Protein AF-A0A0X8JKA0-F1 (afdb_monomer_lite)

Sequence (167 aa):
MILEWAAAGAVILAGLIFCVRIMRRGITTLDEDRVQYLERIHAEERQLDEDRKNISLDEHLHVLHAAVADLLRLAGNPPGHALTGHGSTLVLRTPEGEWRIELIMRERTLRRTHKVLHGRSRWLLSGFGRNEHFEDLAGLMCNLNAYLHGDKLVPPEPAHLARRLSH

Foldseek 3Di:
DVVVVVVVVVVVVVVVVVVVVVVVVVVVVVVVVVVVVVVVVVVVVVVVVVVVQQQDLVNVVVVLQVLVVVLCVVVVVDPQWDWDDDRQWIWTGDPVGIKIKGWDKDWDQDPPPSGIGIDQIKIWIDDPNDTDIDSDPVVVSVVVSCVVVVHPDPDPDPPVVVVVPPD

pLDDT: mean 78.2, std 13.46, range [38.16, 93.38]

Structure (mmCIF, N/CA/C/O backbone):
data_AF-A0A0X8JKA0-F1
#
_entry.id   AF-A0A0X8JKA0-F1
#
loop_
_atom_site.group_PDB
_atom_site.id
_atom_site.type_symbol
_atom_site.label_atom_id
_atom_site.label_alt_id
_atom_site.label_comp_id
_atom_site.label_asym_id
_atom_site.label_entity_id
_atom_site.label_seq_id
_atom_site.pdbx_PDB_ins_code
_atom_site.Cartn_x
_atom_site.Cartn_y
_atom_site.Cartn_z
_atom_site.occupancy
_atom_site.B_iso_or_equiv
_atom_site.auth_seq_id
_atom_site.auth_comp_id
_atom_site.auth_asym_id
_atom_site.auth_atom_id
_atom_site.pdbx_PDB_model_num
ATOM 1 N N . MET A 1 1 ? 36.540 -19.557 -63.754 1.00 59.16 1 MET A N 1
ATOM 2 C CA . MET A 1 1 ? 36.221 -20.425 -62.601 1.00 59.16 1 MET A CA 1
ATOM 3 C C . MET A 1 1 ? 36.727 -19.871 -61.268 1.00 59.16 1 MET A C 1
ATOM 5 O O . MET A 1 1 ? 35.880 -19.486 -60.487 1.00 59.16 1 MET A O 1
ATOM 9 N N . ILE A 1 2 ? 38.031 -19.731 -60.973 1.00 60.88 2 ILE A N 1
ATOM 10 C CA . ILE A 1 2 ? 38.494 -19.225 -59.645 1.00 60.88 2 ILE A CA 1
ATOM 11 C C . ILE A 1 2 ? 38.026 -17.782 -59.344 1.00 60.88 2 ILE A C 1
ATOM 13 O O . ILE A 1 2 ? 37.666 -17.467 -58.213 1.00 60.88 2 ILE A O 1
ATOM 17 N N . LEU A 1 3 ? 37.968 -16.920 -60.366 1.00 63.69 3 LEU A N 1
ATOM 18 C CA . LEU A 1 3 ? 37.558 -15.516 -60.229 1.00 63.69 3 LEU A CA 1
ATOM 19 C C . LEU A 1 3 ? 36.072 -15.348 -59.840 1.00 63.69 3 LEU A C 1
ATOM 21 O O . LEU A 1 3 ? 35.725 -14.429 -59.105 1.00 63.69 3 LEU A O 1
ATOM 25 N N . GLU A 1 4 ? 35.201 -16.254 -60.290 1.00 66.44 4 GLU A N 1
ATOM 26 C CA . GLU A 1 4 ? 33.755 -16.209 -60.015 1.00 66.44 4 GLU A CA 1
ATOM 27 C C . GLU A 1 4 ? 33.441 -16.649 -58.579 1.00 66.44 4 GLU A C 1
ATOM 29 O O . GLU A 1 4 ? 32.615 -16.036 -57.905 1.00 66.44 4 GLU A O 1
ATOM 34 N N . TRP A 1 5 ? 34.169 -17.646 -58.065 1.00 72.25 5 TRP A N 1
ATOM 35 C CA . TRP A 1 5 ? 34.066 -18.073 -56.666 1.00 72.25 5 TRP A CA 1
ATOM 36 C C . TRP A 1 5 ? 34.602 -17.014 -55.692 1.00 72.25 5 TRP A C 1
ATOM 38 O O . TRP A 1 5 ? 34.029 -16.816 -54.620 1.00 72.25 5 TRP A O 1
ATOM 48 N N . ALA A 1 6 ? 35.653 -16.281 -56.075 1.00 74.62 6 ALA A N 1
ATOM 49 C CA . ALA A 1 6 ? 36.176 -15.166 -55.284 1.00 74.62 6 ALA A CA 1
ATOM 50 C C . ALA A 1 6 ? 35.183 -13.990 -55.207 1.00 74.62 6 ALA A C 1
ATOM 52 O O . ALA A 1 6 ? 34.985 -13.416 -54.134 1.00 74.62 6 ALA A O 1
ATOM 53 N N . ALA A 1 7 ? 34.511 -13.667 -56.317 1.00 75.44 7 ALA A N 1
ATOM 54 C CA . ALA A 1 7 ? 33.475 -12.635 -56.352 1.00 75.44 7 ALA A CA 1
ATOM 55 C C . ALA A 1 7 ? 32.254 -13.014 -55.495 1.00 75.44 7 ALA A C 1
ATOM 57 O O .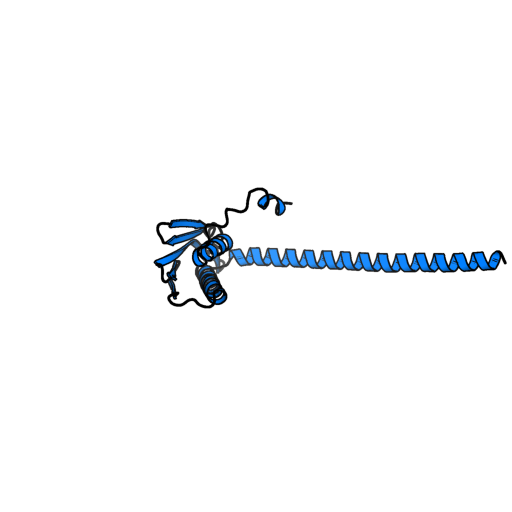 ALA A 1 7 ? 31.765 -12.189 -54.722 1.00 75.44 7 ALA A O 1
ATOM 58 N N . ALA A 1 8 ? 31.808 -14.273 -55.560 1.00 79.62 8 ALA A N 1
ATOM 59 C CA . ALA A 1 8 ? 30.722 -14.773 -54.718 1.00 79.62 8 ALA A CA 1
ATOM 60 C C . ALA A 1 8 ? 31.066 -14.693 -53.217 1.00 79.62 8 ALA A C 1
ATOM 62 O O . ALA A 1 8 ? 30.247 -14.240 -52.416 1.00 79.62 8 ALA A O 1
ATOM 63 N N . GLY A 1 9 ? 32.300 -15.049 -52.837 1.00 80.19 9 GLY A N 1
ATOM 64 C CA . GLY A 1 9 ? 32.779 -14.922 -51.457 1.00 80.19 9 GLY A CA 1
ATOM 65 C C . GLY A 1 9 ? 32.800 -13.474 -50.954 1.00 80.19 9 GLY A C 1
ATOM 66 O O . GLY A 1 9 ? 32.391 -13.207 -49.823 1.00 80.19 9 GLY A O 1
ATOM 67 N N . ALA A 1 10 ? 33.204 -12.525 -51.803 1.00 85.19 10 ALA A N 1
ATOM 68 C CA . ALA A 1 10 ? 33.231 -11.104 -51.455 1.00 85.19 10 ALA A CA 1
ATOM 69 C C . ALA A 1 10 ? 31.825 -10.528 -51.206 1.00 85.19 10 ALA A C 1
ATOM 71 O O . ALA A 1 10 ? 31.634 -9.765 -50.259 1.00 85.19 10 ALA A O 1
ATOM 72 N N . VAL A 1 11 ? 30.829 -10.926 -52.005 1.00 86.50 11 VAL A N 1
ATOM 73 C CA . VAL A 1 11 ? 29.432 -10.485 -51.832 1.00 86.50 11 VAL A CA 1
ATOM 74 C C . VAL A 1 11 ? 28.837 -11.026 -50.531 1.00 86.50 11 VAL A C 1
ATOM 76 O O . VAL A 1 11 ? 28.199 -10.278 -49.790 1.00 86.50 11 VAL A O 1
ATOM 79 N N . ILE A 1 12 ? 29.089 -12.299 -50.212 1.00 86.44 12 ILE A N 1
ATOM 80 C CA . ILE A 1 12 ? 28.621 -12.913 -48.961 1.00 86.44 12 ILE A CA 1
ATOM 81 C C . ILE A 1 12 ? 29.252 -12.213 -47.754 1.00 86.44 12 ILE A C 1
ATOM 83 O O . ILE A 1 12 ? 28.546 -11.871 -46.804 1.00 86.44 12 ILE A O 1
ATOM 87 N N . LEU A 1 13 ? 30.560 -11.941 -47.801 1.00 88.75 13 LEU A N 1
ATOM 88 C CA . LEU A 1 13 ? 31.263 -11.243 -46.727 1.00 88.75 13 LEU A CA 1
ATOM 89 C C . LEU A 1 13 ? 30.736 -9.812 -46.538 1.00 88.75 13 LEU A C 1
ATOM 91 O O . LEU A 1 13 ? 30.492 -9.391 -45.407 1.00 88.75 13 LEU A O 1
ATOM 95 N N . ALA A 1 14 ? 30.505 -9.083 -47.633 1.00 88.50 14 ALA A N 1
ATOM 96 C CA . ALA A 1 14 ? 29.928 -7.742 -47.590 1.00 88.50 14 ALA A CA 1
ATOM 97 C C . ALA A 1 14 ? 28.509 -7.744 -46.992 1.00 88.50 14 ALA A C 1
ATOM 99 O O . ALA A 1 14 ? 28.198 -6.903 -46.146 1.00 88.50 14 ALA A O 1
ATOM 100 N N . GLY A 1 15 ? 27.676 -8.722 -47.364 1.00 89.31 15 GLY A N 1
ATOM 101 C CA . GLY A 1 15 ? 26.345 -8.915 -46.785 1.00 89.31 15 GLY A CA 1
ATOM 102 C C . GLY A 1 15 ? 26.391 -9.205 -45.282 1.00 89.31 15 GLY A C 1
ATOM 103 O O . GLY A 1 15 ? 25.663 -8.584 -44.510 1.00 89.31 15 GLY A O 1
ATOM 104 N N . LEU A 1 16 ? 27.304 -10.077 -44.842 1.00 89.31 16 LEU A N 1
ATOM 105 C CA . LEU A 1 16 ? 27.503 -10.404 -43.425 1.00 89.31 16 LEU A CA 1
ATOM 106 C C . LEU A 1 16 ? 27.919 -9.179 -42.602 1.00 89.31 16 LEU A C 1
ATOM 108 O O . LEU A 1 16 ? 27.338 -8.913 -41.549 1.00 89.31 16 LEU A O 1
ATOM 112 N N . ILE A 1 17 ? 28.880 -8.396 -43.101 1.00 88.62 17 ILE A N 1
ATOM 113 C CA . ILE A 1 17 ? 29.335 -7.161 -42.445 1.00 88.62 17 ILE A CA 1
ATOM 114 C C . ILE A 1 17 ? 28.184 -6.153 -42.335 1.00 88.62 17 ILE A C 1
ATOM 116 O O . ILE A 1 17 ? 28.015 -5.515 -41.292 1.00 88.62 17 ILE A O 1
ATOM 120 N N . PHE A 1 18 ? 27.367 -6.026 -43.382 1.00 86.12 18 PHE A N 1
ATOM 121 C CA . PHE A 1 18 ? 26.215 -5.129 -43.389 1.00 86.12 18 PHE A CA 1
ATOM 122 C C . PHE A 1 18 ? 25.144 -5.549 -42.368 1.00 86.12 18 PHE A C 1
ATOM 124 O O . PHE A 1 18 ? 24.701 -4.716 -41.574 1.00 86.12 18 PHE A O 1
ATOM 131 N N . CYS A 1 19 ? 24.802 -6.839 -42.306 1.00 82.62 19 CYS A N 1
ATOM 132 C CA . CYS A 1 19 ? 23.864 -7.382 -41.319 1.00 82.62 19 CYS A CA 1
ATOM 133 C C . CYS A 1 19 ? 24.353 -7.171 -39.879 1.00 82.62 19 CYS A C 1
ATOM 135 O O . CYS A 1 19 ? 23.595 -6.699 -39.030 1.00 82.62 19 CYS A O 1
ATOM 137 N N . VAL A 1 20 ? 25.636 -7.441 -39.604 1.00 83.94 20 VAL A N 1
ATOM 138 C CA . VAL A 1 20 ? 26.240 -7.204 -38.280 1.00 83.94 20 VAL A CA 1
ATOM 139 C C . VAL A 1 20 ? 26.204 -5.720 -37.916 1.00 83.94 20 VAL A C 1
ATOM 141 O O . VAL A 1 20 ? 25.954 -5.367 -36.763 1.00 83.94 20 VAL A O 1
ATOM 144 N N . ARG A 1 21 ? 26.418 -4.825 -38.886 1.00 83.75 21 ARG A N 1
ATOM 145 C CA . ARG A 1 21 ? 26.390 -3.377 -38.653 1.00 83.75 21 ARG A CA 1
ATOM 146 C C . ARG A 1 21 ? 24.985 -2.860 -38.345 1.00 83.75 21 ARG A C 1
ATOM 148 O O . ARG A 1 21 ? 24.855 -2.026 -37.451 1.00 83.75 21 ARG A O 1
ATOM 155 N N . ILE A 1 22 ? 23.956 -3.344 -39.044 1.00 79.94 22 ILE A N 1
ATOM 156 C CA . ILE A 1 22 ? 22.556 -3.003 -38.739 1.00 79.94 22 ILE A CA 1
ATOM 157 C C . ILE A 1 22 ? 22.178 -3.512 -37.349 1.00 79.94 22 ILE A C 1
ATOM 159 O O . ILE A 1 22 ? 21.636 -2.751 -36.555 1.00 79.94 22 ILE A O 1
ATOM 163 N N . MET A 1 23 ? 22.532 -4.756 -37.025 1.00 76.62 23 MET A N 1
ATOM 164 C CA . MET A 1 23 ? 22.233 -5.349 -35.723 1.00 76.62 23 MET A CA 1
ATOM 165 C C . MET A 1 23 ? 22.920 -4.591 -34.583 1.00 76.62 23 MET A C 1
ATOM 167 O O . MET A 1 23 ? 22.271 -4.255 -33.600 1.00 76.62 23 MET A O 1
ATOM 171 N N . ARG A 1 24 ? 24.202 -4.225 -34.740 1.00 74.06 24 ARG A N 1
ATOM 172 C CA . ARG A 1 24 ? 24.912 -3.389 -33.760 1.00 74.06 24 ARG A CA 1
ATOM 173 C C . ARG A 1 24 ? 24.266 -2.019 -33.577 1.00 74.06 24 ARG A C 1
ATOM 175 O O . ARG A 1 24 ? 24.158 -1.581 -32.443 1.00 74.06 24 ARG A O 1
ATOM 182 N N . ARG A 1 25 ? 23.825 -1.366 -34.659 1.00 73.62 25 ARG A N 1
ATOM 183 C CA . ARG A 1 25 ? 23.114 -0.078 -34.571 1.00 73.62 25 ARG A CA 1
ATOM 184 C C . ARG A 1 25 ? 21.757 -0.210 -33.877 1.00 73.62 25 ARG A C 1
ATOM 186 O O . ARG A 1 25 ? 21.414 0.660 -33.092 1.00 73.62 25 ARG A O 1
ATOM 193 N N . GLY A 1 26 ? 21.019 -1.289 -34.139 1.00 71.75 26 GLY A N 1
ATOM 194 C CA . GLY A 1 26 ? 19.746 -1.568 -33.468 1.00 71.75 26 GLY A CA 1
ATOM 195 C C . GLY A 1 26 ? 19.906 -1.885 -31.977 1.00 71.75 26 GLY A C 1
ATOM 196 O O . GLY A 1 26 ? 19.085 -1.472 -31.167 1.00 71.75 26 GLY A O 1
ATOM 197 N N . ILE A 1 27 ? 20.987 -2.577 -31.599 1.00 69.44 27 ILE A N 1
ATOM 198 C CA . ILE A 1 27 ? 21.314 -2.853 -30.192 1.00 69.44 27 ILE A CA 1
ATOM 199 C C . ILE A 1 27 ? 21.689 -1.556 -29.466 1.00 69.44 27 ILE A C 1
ATOM 201 O O . ILE A 1 27 ? 21.183 -1.315 -28.377 1.00 69.44 27 ILE A O 1
ATOM 205 N N . THR A 1 28 ? 22.497 -0.683 -30.080 1.00 69.69 28 THR A N 1
ATOM 206 C CA . THR A 1 28 ? 22.866 0.598 -29.453 1.00 69.69 28 THR A CA 1
ATOM 207 C C . THR A 1 28 ? 21.664 1.518 -29.252 1.00 69.69 28 THR A C 1
ATOM 209 O O . THR A 1 28 ? 21.565 2.134 -28.201 1.00 69.69 28 THR A O 1
ATOM 212 N N . THR A 1 29 ? 20.717 1.567 -30.198 1.00 74.88 29 THR A N 1
ATOM 213 C CA . THR A 1 29 ? 19.491 2.369 -30.029 1.00 74.88 29 THR A CA 1
ATOM 214 C C . THR A 1 29 ? 18.590 1.825 -28.920 1.00 74.88 29 THR A C 1
ATOM 216 O O . THR A 1 29 ? 18.005 2.596 -28.174 1.00 74.88 29 THR A O 1
ATOM 219 N N . LEU A 1 30 ? 18.511 0.498 -28.766 1.00 75.06 30 LEU A N 1
ATOM 220 C CA . LEU A 1 30 ? 17.746 -0.124 -27.679 1.00 75.06 30 LEU A CA 1
ATOM 221 C C . LEU A 1 30 ? 18.380 0.121 -26.304 1.00 75.06 30 LEU A C 1
ATOM 223 O O . LEU A 1 30 ? 17.658 0.325 -25.330 1.00 75.06 30 LEU A O 1
ATOM 227 N N . ASP A 1 31 ? 19.711 0.098 -26.214 1.00 79.06 31 ASP A N 1
ATOM 228 C CA . ASP A 1 31 ? 20.422 0.413 -24.971 1.00 79.06 31 ASP A CA 1
ATOM 229 C C . ASP A 1 31 ? 20.273 1.897 -24.596 1.00 79.06 31 ASP A C 1
ATOM 231 O O . ASP A 1 31 ? 20.064 2.206 -23.423 1.00 79.06 31 ASP A O 1
ATOM 235 N N . GLU A 1 32 ? 20.309 2.808 -25.572 1.00 81.50 32 GLU A N 1
ATOM 236 C CA . GLU A 1 32 ? 20.047 4.240 -25.365 1.00 81.50 32 GLU A CA 1
ATOM 237 C C . GLU A 1 32 ? 18.618 4.488 -24.861 1.00 81.50 32 GLU A C 1
ATOM 239 O O . GLU A 1 32 ? 18.437 5.150 -23.835 1.00 81.50 32 GLU A O 1
ATOM 244 N N . ASP A 1 33 ? 17.615 3.883 -25.505 1.00 79.31 33 ASP A N 1
ATOM 245 C CA . ASP A 1 33 ? 16.218 3.958 -25.067 1.00 79.31 33 ASP A CA 1
ATOM 246 C C . ASP A 1 33 ? 16.061 3.402 -23.645 1.00 79.31 33 ASP A C 1
ATOM 248 O O . ASP A 1 33 ? 15.404 4.005 -22.793 1.00 79.31 33 ASP A O 1
ATOM 252 N N . ARG A 1 34 ? 16.701 2.265 -23.342 1.00 82.12 34 ARG A N 1
ATOM 253 C CA . ARG A 1 34 ? 16.665 1.655 -22.006 1.00 82.12 34 ARG A CA 1
ATOM 254 C C . ARG A 1 34 ? 17.229 2.590 -20.940 1.00 82.12 34 ARG A C 1
ATOM 256 O O . ARG A 1 34 ? 16.631 2.705 -19.870 1.00 82.12 34 ARG A O 1
ATOM 263 N N . VAL A 1 35 ? 18.362 3.238 -21.210 1.00 88.69 35 VAL A N 1
ATOM 264 C CA . VAL A 1 35 ? 18.957 4.216 -20.289 1.00 88.69 35 VAL A CA 1
ATOM 265 C C . VAL A 1 35 ? 18.006 5.391 -20.088 1.00 88.69 35 VAL A C 1
ATOM 267 O O . VAL A 1 35 ? 17.744 5.762 -18.946 1.00 88.69 35 VAL A O 1
ATOM 270 N N . GLN A 1 36 ? 17.408 5.908 -21.162 1.00 87.69 36 GLN A N 1
ATOM 271 C CA . GLN A 1 36 ? 16.455 7.013 -21.084 1.00 87.69 36 GLN A CA 1
ATOM 272 C C . GLN A 1 36 ? 15.210 6.660 -20.252 1.00 87.69 36 GLN A C 1
ATOM 274 O O . GLN A 1 36 ? 14.769 7.460 -19.423 1.00 87.69 36 GLN A O 1
ATOM 279 N N . TYR A 1 37 ? 14.648 5.459 -20.426 1.00 83.81 37 TYR A N 1
ATOM 280 C CA . TYR A 1 37 ? 13.522 4.998 -19.612 1.00 83.81 37 TYR A CA 1
ATOM 281 C C . TYR A 1 37 ? 13.905 4.844 -18.139 1.00 83.81 37 TYR A C 1
ATOM 283 O O . TYR A 1 37 ? 13.144 5.267 -17.273 1.00 83.81 37 TYR A O 1
ATOM 291 N N . LEU A 1 38 ? 15.082 4.287 -17.841 1.00 89.75 38 LEU A N 1
ATOM 292 C CA . LEU A 1 38 ? 15.562 4.153 -16.463 1.00 89.75 38 LEU A CA 1
ATOM 293 C C . LEU A 1 38 ? 15.799 5.515 -15.802 1.00 89.75 38 LEU A C 1
ATOM 295 O O . LEU A 1 38 ? 15.419 5.711 -14.651 1.00 89.75 38 LEU A O 1
ATOM 299 N N . GLU A 1 39 ? 16.377 6.476 -16.522 1.00 90.19 39 GLU A N 1
ATOM 300 C CA . GLU A 1 39 ? 16.548 7.841 -16.019 1.00 90.19 39 GLU A CA 1
ATOM 301 C C . GLU A 1 39 ? 15.209 8.506 -15.712 1.00 90.19 39 GLU A C 1
ATOM 303 O O . GLU A 1 39 ? 15.066 9.146 -14.667 1.00 90.19 39 GLU A O 1
ATOM 308 N N . ARG A 1 40 ? 14.219 8.316 -16.589 1.00 90.62 40 ARG A N 1
ATOM 309 C CA . ARG A 1 40 ? 12.865 8.823 -16.376 1.00 90.62 40 ARG A CA 1
ATOM 310 C C . ARG A 1 40 ? 12.207 8.188 -15.154 1.00 90.62 40 ARG A C 1
ATOM 312 O O . ARG A 1 40 ? 11.665 8.924 -14.338 1.00 90.62 40 ARG A O 1
ATOM 319 N N . ILE A 1 41 ? 12.303 6.867 -14.996 1.00 86.38 41 ILE A N 1
ATOM 320 C CA . ILE A 1 41 ? 11.775 6.154 -13.822 1.00 86.38 41 ILE A CA 1
ATOM 321 C C . ILE A 1 41 ? 12.419 6.701 -12.549 1.00 86.38 41 ILE A C 1
ATOM 323 O O . ILE A 1 41 ? 11.709 7.117 -11.644 1.00 86.38 41 ILE A O 1
ATOM 327 N N . HIS A 1 42 ? 13.748 6.808 -12.500 1.00 8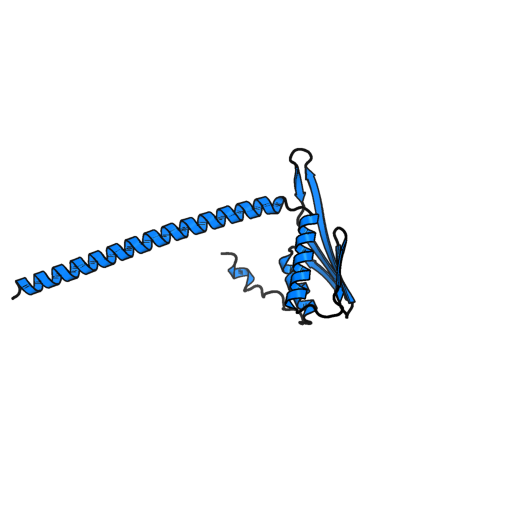6.00 42 HIS A N 1
ATOM 328 C CA . HIS A 1 42 ? 14.430 7.349 -11.325 1.00 86.00 42 HIS A CA 1
ATOM 329 C C . HIS A 1 42 ? 14.064 8.814 -11.040 1.00 86.00 42 HIS A C 1
ATOM 331 O O . HIS A 1 42 ? 14.070 9.240 -9.885 1.00 86.00 42 HIS A O 1
ATOM 337 N N . ALA A 1 43 ? 13.802 9.621 -12.071 1.00 87.88 43 ALA A N 1
ATOM 338 C CA . ALA A 1 43 ? 13.356 10.999 -11.893 1.00 87.88 43 ALA A CA 1
ATOM 339 C C . ALA A 1 43 ? 11.936 11.058 -11.310 1.00 87.88 43 ALA A C 1
ATOM 341 O O . ALA A 1 43 ? 11.701 11.807 -10.361 1.00 87.88 43 ALA A O 1
ATOM 342 N N . GLU A 1 44 ? 11.023 10.241 -11.834 1.00 84.12 44 GLU A N 1
ATOM 343 C CA . GLU A 1 44 ? 9.650 10.114 -11.338 1.00 84.12 44 GLU A CA 1
ATOM 344 C C . GLU A 1 44 ? 9.622 9.538 -9.908 1.00 84.12 44 GLU A C 1
ATOM 346 O O . GLU A 1 44 ? 8.916 10.066 -9.055 1.00 84.12 44 GLU A O 1
ATOM 351 N N . GLU A 1 45 ? 10.458 8.546 -9.585 1.00 82.19 45 GLU A N 1
ATOM 352 C CA . GLU A 1 45 ? 10.612 7.999 -8.226 1.00 82.19 45 GLU A CA 1
ATOM 353 C C . GLU A 1 45 ? 11.101 9.051 -7.227 1.00 82.19 45 GLU A C 1
ATOM 355 O O . GLU A 1 45 ? 10.559 9.160 -6.129 1.00 82.19 45 GLU A O 1
ATOM 360 N N . ARG A 1 46 ? 12.085 9.878 -7.607 1.00 82.06 46 ARG A N 1
ATOM 361 C CA . ARG A 1 46 ? 12.537 10.994 -6.758 1.00 82.06 46 ARG A CA 1
ATOM 362 C C . ARG A 1 46 ? 11.430 12.013 -6.531 1.00 82.06 46 ARG A C 1
ATOM 364 O O . ARG A 1 46 ? 11.315 12.542 -5.429 1.00 82.06 46 ARG A O 1
ATOM 371 N N . GLN A 1 47 ? 10.634 12.298 -7.559 1.00 79.38 47 GLN A N 1
ATOM 372 C CA . GLN A 1 47 ? 9.501 13.204 -7.432 1.00 79.38 47 GLN A CA 1
ATOM 373 C C . GLN A 1 47 ? 8.445 12.629 -6.483 1.00 79.38 47 GLN A C 1
ATOM 375 O O . GLN A 1 47 ? 8.020 13.326 -5.567 1.00 79.38 47 GLN A O 1
ATOM 380 N N . LEU A 1 48 ? 8.108 11.346 -6.625 1.00 75.81 48 LEU A N 1
ATOM 381 C CA . LEU A 1 48 ? 7.212 10.644 -5.706 1.00 75.81 48 LEU A CA 1
ATOM 382 C C . LEU A 1 48 ? 7.744 10.644 -4.271 1.00 75.81 48 LEU A C 1
ATOM 384 O O . LEU A 1 48 ? 6.967 10.800 -3.335 1.00 75.81 48 LEU A O 1
ATOM 388 N N . ASP A 1 49 ? 9.054 10.509 -4.077 1.00 74.38 49 ASP A N 1
ATOM 389 C CA . ASP A 1 49 ? 9.670 10.574 -2.753 1.00 74.38 49 ASP A CA 1
ATOM 390 C C . ASP A 1 49 ? 9.591 11.969 -2.126 1.00 74.38 49 ASP A C 1
ATOM 392 O O . ASP A 1 49 ? 9.382 12.087 -0.917 1.00 74.38 49 ASP A O 1
ATOM 396 N N . GLU A 1 50 ? 9.738 13.030 -2.919 1.00 72.06 50 GLU A N 1
ATOM 397 C CA . GLU A 1 50 ? 9.528 14.403 -2.451 1.00 72.06 50 GLU A CA 1
ATOM 398 C C . GLU A 1 50 ? 8.048 14.698 -2.176 1.00 72.06 50 GLU A C 1
ATOM 400 O O . GLU A 1 50 ? 7.730 15.336 -1.169 1.00 72.06 50 GLU A O 1
ATOM 405 N N . ASP A 1 51 ? 7.140 14.200 -3.014 1.00 69.94 51 ASP A N 1
ATOM 406 C CA . ASP A 1 51 ? 5.694 14.356 -2.840 1.00 69.94 51 ASP A CA 1
ATOM 407 C C . ASP A 1 51 ? 5.198 13.574 -1.618 1.00 69.94 51 ASP A C 1
ATOM 409 O O . ASP A 1 51 ? 4.416 14.095 -0.820 1.00 69.94 51 ASP A O 1
ATOM 413 N N . ARG A 1 52 ? 5.749 12.375 -1.380 1.00 66.00 52 ARG A N 1
ATOM 414 C CA . ARG A 1 52 ? 5.479 11.553 -0.193 1.00 66.00 52 ARG A CA 1
ATOM 415 C C . ARG A 1 52 ? 5.762 12.302 1.106 1.00 66.00 52 ARG A C 1
ATOM 417 O O . ARG A 1 52 ? 5.020 12.127 2.067 1.00 66.00 52 ARG A O 1
ATOM 424 N N . LYS A 1 53 ? 6.773 13.180 1.139 1.00 67.69 53 LYS A N 1
ATOM 425 C CA . LYS A 1 53 ? 7.080 14.023 2.314 1.00 67.69 53 LYS A CA 1
ATOM 426 C C . LYS A 1 53 ? 5.997 15.057 2.624 1.00 67.69 53 LYS A C 1
ATOM 428 O O . LYS A 1 53 ? 6.042 15.650 3.697 1.00 67.69 53 LYS A O 1
ATOM 433 N N . ASN A 1 54 ? 5.050 15.293 1.717 1.00 68.06 54 ASN A N 1
ATOM 434 C CA . ASN A 1 54 ? 3.980 16.275 1.891 1.00 68.06 54 ASN A CA 1
ATOM 435 C C . ASN A 1 54 ? 2.602 15.643 2.147 1.00 68.06 54 ASN A C 1
ATOM 437 O O . ASN A 1 54 ? 1.650 16.393 2.355 1.00 68.06 54 ASN A O 1
ATOM 441 N N . ILE A 1 55 ? 2.484 14.309 2.165 1.00 71.31 55 ILE A N 1
ATOM 442 C CA . ILE A 1 55 ? 1.213 13.632 2.463 1.00 71.31 55 ILE A CA 1
ATOM 443 C C . ILE A 1 55 ? 0.767 13.998 3.887 1.00 71.31 55 ILE A C 1
ATOM 445 O O . ILE A 1 55 ? 1.541 13.941 4.851 1.00 71.31 55 ILE A O 1
ATOM 449 N N . SER A 1 56 ? -0.487 14.428 4.013 1.00 74.56 56 SER A N 1
ATOM 450 C CA . SER A 1 56 ? -1.091 14.805 5.297 1.00 74.56 56 SER A CA 1
ATOM 451 C C . SER A 1 56 ? -1.562 13.578 6.089 1.00 74.56 56 SER A C 1
ATOM 453 O O . SER A 1 56 ? -1.767 12.503 5.521 1.00 74.56 56 SER A O 1
ATOM 455 N N . LEU A 1 57 ? -1.773 13.714 7.407 1.00 76.75 57 LEU A N 1
ATOM 456 C CA . LEU A 1 57 ? -2.352 12.634 8.223 1.00 76.75 57 LEU A CA 1
ATOM 457 C C . LEU A 1 57 ? -3.696 12.143 7.661 1.00 76.75 57 LEU A C 1
ATOM 459 O O . LEU A 1 57 ? -3.939 10.939 7.611 1.00 76.75 57 LEU A O 1
ATOM 463 N N . ASP A 1 58 ? -4.547 13.076 7.232 1.00 79.19 58 ASP A N 1
ATOM 464 C CA . ASP A 1 58 ? -5.875 12.787 6.683 1.00 79.19 58 ASP A CA 1
ATOM 465 C C . ASP A 1 58 ? -5.787 11.954 5.398 1.00 79.19 58 ASP A C 1
ATOM 467 O O . ASP A 1 58 ? -6.489 10.958 5.229 1.00 79.19 58 ASP A O 1
ATOM 471 N N . GLU A 1 59 ? -4.833 12.285 4.533 1.00 81.31 59 GLU A N 1
ATOM 472 C CA . GLU A 1 59 ? -4.598 11.556 3.291 1.00 81.31 59 GLU A CA 1
ATOM 473 C C . GLU A 1 59 ? -4.053 10.143 3.546 1.00 81.31 59 GLU A C 1
ATOM 475 O O . GLU A 1 59 ? -4.522 9.184 2.933 1.00 81.31 59 GLU A O 1
ATOM 480 N N . HIS A 1 60 ? -3.154 9.968 4.523 1.00 82.69 60 HIS A N 1
ATOM 481 C CA . HIS A 1 60 ? -2.714 8.634 4.952 1.00 82.69 60 HIS A CA 1
ATOM 482 C C . HIS A 1 60 ? -3.878 7.755 5.432 1.00 82.69 60 HIS A C 1
ATOM 484 O O . HIS A 1 60 ? -3.904 6.555 5.151 1.00 82.69 60 HIS A O 1
ATOM 490 N N . LEU A 1 61 ? -4.845 8.336 6.144 1.00 83.81 61 LEU A N 1
ATOM 491 C CA . LEU A 1 61 ? -6.033 7.621 6.611 1.00 83.81 61 LEU A CA 1
ATOM 492 C C . LEU A 1 61 ? -7.001 7.319 5.475 1.00 83.81 61 LEU A C 1
ATOM 494 O O . LEU A 1 61 ? -7.582 6.236 5.451 1.00 83.81 61 LEU A O 1
ATOM 498 N N . HIS A 1 62 ? -7.150 8.240 4.523 1.00 86.50 62 HIS A N 1
ATOM 499 C CA . HIS A 1 62 ? -7.970 8.023 3.339 1.00 86.50 62 HIS A CA 1
ATOM 500 C C . HIS A 1 62 ? -7.426 6.861 2.501 1.00 86.50 62 HIS A C 1
ATOM 502 O O . HIS A 1 62 ? -8.177 5.962 2.118 1.00 86.50 62 HIS A O 1
ATOM 508 N N . VAL A 1 63 ? -6.104 6.826 2.301 1.00 87.56 63 VAL A N 1
ATOM 509 C CA . VAL A 1 63 ? -5.407 5.719 1.635 1.00 87.56 63 VAL A CA 1
ATOM 510 C C . VAL A 1 63 ? -5.595 4.414 2.406 1.00 87.56 63 VAL A C 1
ATOM 512 O O . VAL A 1 63 ? -5.955 3.407 1.800 1.00 87.56 63 VAL A O 1
ATOM 515 N N . LEU A 1 64 ? -5.412 4.413 3.731 1.00 89.81 64 LEU A N 1
ATOM 516 C CA . LEU A 1 64 ? -5.626 3.219 4.554 1.00 89.81 64 LEU A CA 1
ATOM 517 C C . LEU A 1 64 ? -7.072 2.711 4.442 1.00 89.81 64 LEU A C 1
ATOM 519 O O . LEU A 1 64 ? -7.292 1.520 4.232 1.00 89.81 64 LEU A O 1
ATOM 523 N N . HIS A 1 65 ? -8.058 3.598 4.571 1.00 90.81 65 HIS A N 1
ATOM 524 C CA . HIS A 1 65 ? -9.469 3.234 4.485 1.00 90.81 65 HIS A CA 1
ATOM 525 C C . HIS A 1 65 ? -9.796 2.625 3.118 1.00 90.81 65 HIS A C 1
ATOM 527 O O . HIS A 1 65 ? -10.448 1.582 3.051 1.00 90.81 65 HIS A O 1
ATOM 533 N N . ALA A 1 66 ? -9.325 3.243 2.032 1.00 91.38 66 ALA A N 1
ATOM 534 C CA . ALA A 1 66 ? -9.491 2.715 0.683 1.00 91.38 66 ALA A CA 1
ATOM 535 C C . ALA A 1 66 ? -8.818 1.344 0.523 1.00 91.38 66 ALA A C 1
ATOM 537 O O . ALA A 1 66 ? -9.424 0.430 -0.028 1.00 91.38 66 ALA A O 1
ATOM 538 N N . ALA A 1 67 ? -7.609 1.172 1.057 1.00 90.50 67 ALA A N 1
ATOM 539 C CA . ALA A 1 67 ? -6.859 -0.073 0.952 1.00 90.50 67 ALA A CA 1
ATOM 540 C C . ALA A 1 67 ? -7.530 -1.228 1.721 1.00 90.50 67 ALA A C 1
ATOM 542 O O . ALA A 1 67 ? -7.636 -2.337 1.200 1.00 90.50 67 ALA A O 1
ATOM 543 N N . VAL A 1 68 ? -8.042 -0.984 2.934 1.00 90.56 68 VAL A N 1
ATOM 544 C CA . VAL A 1 68 ? -8.783 -2.002 3.706 1.00 90.56 68 VAL A CA 1
ATOM 545 C C . VAL A 1 68 ? -10.133 -2.315 3.059 1.00 90.56 68 VAL A C 1
ATOM 547 O O . VAL A 1 68 ? -10.527 -3.479 2.994 1.00 90.56 68 VAL A O 1
ATOM 550 N N . ALA A 1 69 ? -10.835 -1.307 2.536 1.00 91.19 69 ALA A N 1
ATOM 551 C CA . ALA A 1 69 ? -12.057 -1.532 1.771 1.00 91.19 69 ALA A CA 1
ATOM 552 C C . ALA A 1 69 ? -11.789 -2.375 0.512 1.00 91.19 69 ALA A C 1
ATOM 554 O O . ALA A 1 69 ? -12.581 -3.258 0.185 1.00 91.19 69 ALA A O 1
ATOM 555 N N . ASP A 1 70 ? -10.659 -2.150 -0.162 1.00 91.88 70 ASP A N 1
ATOM 556 C CA . ASP A 1 70 ? -10.259 -2.941 -1.322 1.00 91.88 70 ASP A CA 1
ATOM 557 C C . ASP A 1 70 ? -9.915 -4.389 -0.951 1.00 91.88 70 ASP A C 1
ATOM 559 O O . ASP A 1 70 ? -10.346 -5.304 -1.647 1.00 91.88 70 ASP A O 1
ATOM 563 N N . LEU A 1 71 ? -9.251 -4.627 0.188 1.00 89.75 71 LEU A N 1
ATOM 564 C CA . LEU A 1 71 ? -9.048 -5.987 0.704 1.00 89.75 71 LEU A CA 1
ATOM 565 C C . LEU A 1 71 ? -10.376 -6.727 0.905 1.00 89.75 71 LEU A C 1
ATOM 567 O O . LEU A 1 71 ? -10.522 -7.866 0.462 1.00 89.75 71 LEU A O 1
ATOM 571 N N . LEU A 1 72 ? -11.362 -6.082 1.537 1.00 88.19 72 LEU A N 1
ATOM 572 C CA . LEU A 1 72 ? -12.685 -6.684 1.730 1.00 88.19 72 LEU A CA 1
ATOM 573 C C . LEU A 1 72 ? -13.380 -6.954 0.393 1.00 88.19 72 LEU A C 1
ATOM 575 O O . LEU A 1 72 ? -13.991 -8.009 0.220 1.00 88.19 72 LEU A O 1
ATOM 579 N N . ARG A 1 73 ? -13.242 -6.036 -0.569 1.00 88.94 73 ARG A N 1
ATOM 580 C CA . ARG A 1 73 ? -13.770 -6.201 -1.927 1.00 88.94 73 ARG A CA 1
ATOM 581 C C . ARG A 1 73 ? -13.136 -7.399 -2.632 1.00 88.94 73 ARG A C 1
ATOM 583 O O . ARG A 1 73 ? -13.862 -8.182 -3.243 1.00 88.94 73 ARG A O 1
ATOM 590 N N . LEU A 1 74 ? -11.816 -7.560 -2.537 1.00 88.19 74 LEU A N 1
ATOM 591 C CA . LEU A 1 74 ? -11.078 -8.698 -3.097 1.00 88.19 74 LEU A CA 1
ATOM 592 C C . LEU A 1 74 ? -11.486 -10.025 -2.442 1.00 88.19 74 LEU A C 1
ATOM 594 O O . LEU A 1 74 ? -11.567 -11.038 -3.131 1.00 88.19 74 LEU A O 1
ATOM 598 N N . ALA A 1 75 ? -11.831 -10.005 -1.154 1.00 83.88 75 ALA A N 1
ATOM 599 C CA . ALA A 1 75 ? -12.389 -11.147 -0.430 1.00 83.88 75 ALA A CA 1
ATOM 600 C C . ALA A 1 75 ? -13.890 -11.401 -0.711 1.00 83.88 75 ALA A C 1
ATOM 602 O O . ALA A 1 75 ? -14.491 -12.288 -0.106 1.00 83.88 75 ALA A O 1
ATOM 603 N N . GLY A 1 76 ? -14.522 -10.637 -1.611 1.00 84.56 76 GLY A N 1
ATOM 604 C CA . GLY A 1 76 ? -15.929 -10.813 -1.984 1.00 84.56 76 GLY A CA 1
ATOM 605 C C . GLY A 1 76 ? -16.940 -10.164 -1.032 1.00 84.56 76 GLY A C 1
ATOM 606 O O . GLY A 1 76 ? -18.100 -10.567 -1.028 1.00 84.56 76 GLY A O 1
ATOM 607 N N . ASN A 1 77 ? -16.530 -9.158 -0.251 1.00 85.62 77 ASN A N 1
ATOM 608 C CA . ASN A 1 77 ? -17.348 -8.449 0.744 1.00 85.62 77 ASN A CA 1
ATOM 609 C C . ASN A 1 77 ? -18.061 -9.400 1.725 1.00 85.62 77 ASN A C 1
ATOM 611 O O . ASN A 1 77 ? -19.296 -9.464 1.746 1.00 85.62 77 ASN A O 1
ATOM 615 N N . PRO A 1 78 ? -17.299 -10.149 2.541 1.00 83.81 78 PRO A N 1
ATOM 616 C CA . PRO A 1 78 ? -17.869 -11.124 3.461 1.00 83.81 78 PRO A CA 1
ATOM 617 C C . PRO A 1 78 ? -18.872 -10.473 4.435 1.00 83.81 78 PRO A C 1
ATOM 619 O O . PRO A 1 78 ? -18.606 -9.394 4.977 1.00 83.81 78 PRO A O 1
ATOM 622 N N . PRO A 1 79 ? -20.028 -11.112 4.703 1.00 83.44 79 PRO A N 1
ATOM 623 C CA . PRO A 1 79 ? -21.061 -10.539 5.558 1.00 83.44 79 PRO A CA 1
ATOM 624 C C . PRO A 1 79 ? -20.552 -10.319 6.988 1.00 83.44 79 PRO A C 1
ATOM 626 O O . PRO A 1 79 ? -19.673 -11.029 7.475 1.00 83.44 79 PRO A O 1
ATOM 629 N N . GLY A 1 80 ? -21.105 -9.311 7.665 1.00 83.12 80 GLY A N 1
ATOM 630 C CA . GLY A 1 80 ? -20.708 -8.946 9.030 1.00 83.12 80 GLY A CA 1
ATOM 631 C C . GLY A 1 80 ? -19.395 -8.162 9.128 1.00 83.12 80 GLY A C 1
ATOM 632 O O . GLY A 1 80 ? -18.981 -7.839 10.239 1.00 83.12 80 GLY A O 1
ATOM 633 N N . HIS A 1 81 ? -18.769 -7.820 7.995 1.00 86.19 81 HIS A N 1
ATOM 634 C CA . HIS A 1 81 ? -17.633 -6.907 7.963 1.00 86.19 81 HIS A CA 1
ATOM 635 C C . HIS A 1 81 ? -18.107 -5.462 7.821 1.00 86.19 81 HIS A C 1
ATOM 637 O O . HIS A 1 81 ? -18.922 -5.147 6.953 1.00 86.19 81 HIS A O 1
ATOM 643 N N . ALA A 1 82 ? -17.597 -4.574 8.670 1.00 88.81 82 ALA A N 1
ATOM 644 C CA . ALA A 1 82 ? -17.882 -3.147 8.592 1.00 88.81 82 ALA A CA 1
ATOM 645 C C . ALA A 1 82 ? -16.623 -2.341 8.890 1.00 88.81 82 ALA A C 1
ATOM 647 O O . ALA A 1 82 ? -15.894 -2.639 9.834 1.00 88.81 82 ALA A O 1
ATOM 648 N N . LEU A 1 83 ? -16.395 -1.302 8.094 1.00 91.56 83 LEU A N 1
ATOM 649 C CA . LEU A 1 83 ? -15.250 -0.416 8.229 1.00 91.56 83 LEU A CA 1
ATOM 650 C C . LEU A 1 83 ? -15.724 0.968 8.677 1.00 91.56 83 LEU A C 1
ATOM 652 O O . LEU A 1 83 ? -16.616 1.549 8.062 1.00 91.56 83 LEU A O 1
ATOM 656 N N . THR A 1 84 ? -15.139 1.492 9.752 1.00 89.19 84 THR A N 1
ATOM 657 C CA . THR A 1 84 ? -15.440 2.835 10.266 1.00 89.19 84 THR A CA 1
ATOM 658 C C . THR A 1 84 ? -14.153 3.567 10.612 1.00 89.19 84 THR A C 1
ATOM 660 O O . THR A 1 84 ? -13.395 3.095 11.458 1.00 89.19 84 THR A O 1
ATOM 663 N N . GLY A 1 85 ? -13.904 4.715 9.979 1.00 85.00 85 GLY A N 1
ATOM 664 C CA . GLY A 1 85 ? -12.757 5.581 10.265 1.00 85.00 85 GLY A CA 1
ATOM 665 C C . GLY A 1 85 ? -13.156 6.819 11.066 1.00 85.00 85 GLY A C 1
ATOM 666 O O . GLY A 1 85 ? -14.151 7.467 10.744 1.00 85.00 85 GLY A O 1
ATOM 667 N N . HIS A 1 86 ? -12.383 7.159 12.097 1.00 80.19 86 HIS A N 1
ATOM 668 C CA . HIS A 1 86 ? -12.525 8.412 12.834 1.00 80.19 86 HIS A CA 1
ATOM 669 C C . HIS A 1 86 ? -11.165 8.940 13.303 1.00 80.19 86 HIS A C 1
ATOM 671 O O . HIS A 1 86 ? -10.473 8.284 14.082 1.00 80.19 86 HIS A O 1
ATOM 677 N N . GLY A 1 87 ? -10.796 10.148 12.862 1.00 80.94 87 GLY A N 1
ATOM 678 C CA . GLY A 1 87 ? -9.480 10.721 13.160 1.00 80.94 87 GLY A CA 1
ATOM 679 C C . GLY A 1 87 ? -8.359 9.764 12.748 1.00 80.94 87 GLY A C 1
ATOM 680 O O . GLY A 1 87 ? -8.460 9.119 11.713 1.00 80.94 87 GLY A O 1
ATOM 681 N N . SER A 1 88 ? -7.332 9.606 13.585 1.00 84.12 88 SER A N 1
ATOM 682 C CA . SER A 1 88 ? -6.188 8.708 13.350 1.00 84.12 88 SER A CA 1
ATOM 683 C C . SER A 1 88 ? -6.480 7.211 13.496 1.00 84.12 88 SER A C 1
ATOM 685 O O . SER A 1 88 ? -5.541 6.416 13.462 1.00 84.12 88 SER A O 1
ATOM 687 N N . THR A 1 89 ? -7.742 6.810 13.658 1.00 89.38 89 THR A N 1
ATOM 688 C CA . THR A 1 89 ? -8.113 5.428 13.968 1.00 89.38 89 THR A CA 1
ATOM 689 C C . THR A 1 89 ? -9.127 4.886 12.968 1.00 89.38 89 THR A C 1
ATOM 691 O O . THR A 1 89 ? -10.159 5.495 12.690 1.00 89.38 89 THR A O 1
ATOM 694 N N . LEU A 1 90 ? -8.858 3.686 12.468 1.00 92.94 90 LEU A N 1
ATOM 695 C CA . LEU A 1 90 ? -9.735 2.897 11.619 1.00 92.94 90 LEU A CA 1
ATOM 696 C C . LEU A 1 90 ? -10.133 1.622 12.363 1.00 92.94 90 LEU A C 1
ATOM 698 O O . LEU A 1 90 ? -9.283 0.883 12.851 1.00 92.94 90 LEU A O 1
ATOM 702 N N . VAL A 1 91 ? -11.431 1.358 12.462 1.00 93.38 91 VAL A N 1
ATOM 703 C CA . VAL A 1 91 ? -11.971 0.157 13.103 1.00 93.38 91 VAL A CA 1
ATOM 704 C C . VAL A 1 91 ? -12.591 -0.730 12.036 1.00 93.38 91 VAL A C 1
ATOM 706 O O . VAL A 1 91 ? -13.505 -0.311 11.326 1.00 93.38 91 VAL A O 1
ATOM 709 N N . LEU A 1 92 ? -12.091 -1.956 11.944 1.00 92.81 92 LEU A N 1
ATOM 710 C CA . LEU A 1 92 ? -12.636 -3.026 11.127 1.00 92.81 92 LEU A CA 1
ATOM 711 C C . LEU A 1 92 ? -13.368 -4.004 12.046 1.00 92.81 92 LEU A C 1
ATOM 713 O O . LEU A 1 92 ? -12.750 -4.751 12.804 1.00 92.81 92 LEU A O 1
ATOM 717 N N . ARG A 1 93 ? -14.697 -4.005 11.978 1.00 90.56 93 ARG A N 1
ATOM 718 C CA . ARG A 1 93 ? -15.522 -5.028 12.622 1.00 90.56 93 ARG A CA 1
ATOM 719 C C . ARG A 1 93 ? -15.571 -6.251 11.727 1.00 90.56 93 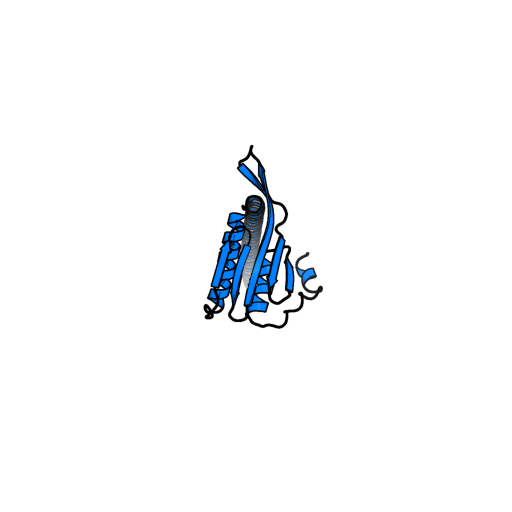ARG A C 1
ATOM 721 O O . ARG A 1 93 ? -15.856 -6.114 10.540 1.00 90.56 93 ARG A O 1
ATOM 728 N N . THR A 1 94 ? -15.322 -7.416 12.301 1.00 87.50 94 THR A N 1
ATOM 729 C CA . THR A 1 94 ? -15.513 -8.729 11.686 1.00 87.50 94 THR A CA 1
ATOM 730 C C . THR A 1 94 ? -16.521 -9.526 12.528 1.00 87.50 94 THR A C 1
ATOM 732 O O . THR A 1 94 ? -16.794 -9.155 13.675 1.00 87.50 94 THR A O 1
ATOM 735 N N . PRO A 1 95 ? -17.082 -10.634 12.011 1.00 83.94 95 PRO A N 1
ATOM 736 C CA . PRO A 1 95 ? -17.957 -11.511 12.794 1.00 83.94 95 PRO A CA 1
ATOM 737 C C . PRO A 1 95 ? -17.306 -12.072 14.066 1.00 83.94 95 PRO A C 1
ATOM 739 O O . PRO A 1 95 ? -18.005 -12.413 15.016 1.00 83.94 95 PRO A O 1
ATOM 742 N N . GLU A 1 96 ? -15.976 -12.173 14.087 1.00 82.94 96 GLU A N 1
ATOM 743 C CA . GLU A 1 96 ? -15.213 -12.719 15.211 1.00 82.94 96 GLU A CA 1
ATOM 744 C C . GLU A 1 96 ? -14.901 -11.657 16.279 1.00 82.94 96 GLU A C 1
ATOM 746 O O . GLU A 1 96 ? -14.684 -11.994 17.443 1.00 82.94 96 GLU A O 1
ATOM 751 N N . GLY A 1 97 ? -14.878 -10.373 15.908 1.00 85.50 97 GLY A N 1
ATOM 752 C CA . GLY A 1 97 ? -14.499 -9.280 16.800 1.00 85.50 97 GLY A CA 1
ATOM 753 C C . GLY A 1 97 ? -14.048 -8.023 16.059 1.00 85.50 97 GLY A C 1
ATOM 754 O O . GLY A 1 97 ? -14.246 -7.872 14.858 1.00 85.50 97 GLY A O 1
ATOM 755 N N . GLU A 1 98 ? -13.444 -7.083 16.782 1.00 91.31 98 GLU A N 1
ATOM 756 C CA . GLU A 1 98 ? -12.996 -5.809 16.211 1.00 91.31 98 GLU A CA 1
ATOM 757 C C . GLU A 1 98 ? -11.469 -5.748 16.096 1.00 91.31 98 GLU A C 1
ATOM 759 O O . GLU A 1 98 ? -10.746 -5.986 17.068 1.00 91.31 98 GLU A O 1
ATOM 764 N N . TRP A 1 99 ? -10.993 -5.349 14.919 1.00 91.38 99 TRP A N 1
ATOM 765 C CA . TRP A 1 99 ? -9.636 -4.873 14.685 1.00 91.38 99 TRP A CA 1
ATOM 766 C C . TRP A 1 99 ? -9.618 -3.347 14.732 1.00 91.38 99 TRP A C 1
ATOM 768 O O . TRP A 1 99 ? -10.421 -2.684 14.077 1.00 91.38 99 TRP A O 1
ATOM 778 N N . ARG A 1 100 ? -8.680 -2.771 15.478 1.00 92.81 100 ARG A N 1
ATOM 779 C CA . ARG A 1 100 ? -8.401 -1.334 15.495 1.00 92.81 100 ARG A CA 1
ATOM 780 C C . ARG A 1 100 ? -7.024 -1.085 14.913 1.00 92.81 100 ARG A C 1
ATOM 782 O O . ARG A 1 100 ? -6.037 -1.661 15.365 1.00 92.81 100 ARG A O 1
ATOM 789 N N . ILE A 1 101 ? -6.983 -0.204 13.932 1.00 92.94 101 ILE A N 1
ATOM 790 C CA . ILE A 1 101 ? -5.793 0.235 13.225 1.00 92.94 101 ILE A CA 1
ATOM 791 C C . ILE A 1 101 ? -5.606 1.711 13.564 1.00 92.94 101 ILE A C 1
ATOM 793 O O . ILE A 1 101 ? -6.480 2.523 13.276 1.00 92.94 101 ILE A O 1
ATOM 797 N N . GLU A 1 102 ? -4.494 2.073 14.185 1.00 91.19 102 GLU A N 1
ATOM 798 C CA . GLU A 1 102 ? -4.205 3.451 14.579 1.00 91.19 102 GLU A CA 1
ATOM 799 C C . GLU A 1 102 ? -2.922 3.946 13.911 1.00 91.19 102 GLU A C 1
ATOM 801 O O . GLU A 1 102 ? -1.901 3.256 13.891 1.00 91.19 102 GLU A O 1
ATOM 806 N N . LEU A 1 103 ? -2.979 5.158 13.362 1.00 88.25 103 LEU A N 1
ATOM 807 C CA . LEU A 1 103 ? -1.828 5.859 12.812 1.00 88.25 103 LEU A CA 1
ATOM 808 C C . LEU A 1 103 ? -1.182 6.727 13.889 1.00 88.25 103 LEU A C 1
ATOM 810 O O . LEU A 1 103 ? -1.703 7.773 14.275 1.00 88.25 103 LEU A O 1
ATOM 814 N N . ILE A 1 104 ? 0.010 6.331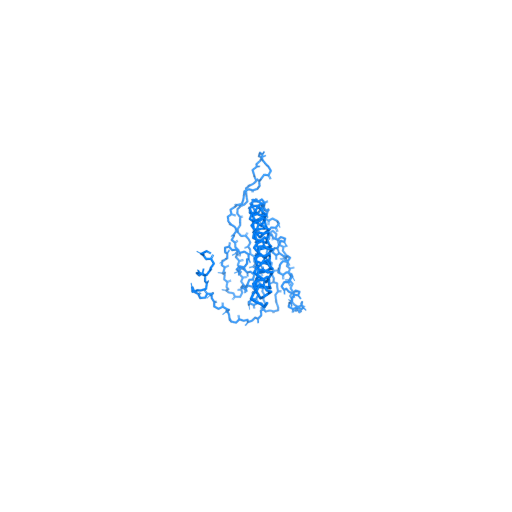 14.319 1.00 85.06 104 ILE A N 1
ATOM 815 C CA . ILE A 1 104 ? 0.858 7.115 15.207 1.00 85.06 104 ILE A CA 1
ATOM 816 C C . ILE A 1 104 ? 1.817 7.924 14.337 1.00 85.06 104 ILE A C 1
ATOM 818 O O . ILE A 1 104 ? 2.868 7.446 13.903 1.00 85.06 104 ILE A O 1
ATOM 822 N N . MET A 1 105 ? 1.455 9.180 14.093 1.00 80.38 105 MET A N 1
ATOM 823 C CA . MET A 1 105 ? 2.275 10.121 13.339 1.00 80.38 105 MET A CA 1
ATOM 824 C C . MET A 1 105 ? 2.229 11.498 13.996 1.00 80.38 105 MET A C 1
ATOM 826 O O . MET A 1 105 ? 1.185 11.958 14.451 1.00 80.38 105 MET A O 1
ATOM 830 N N . ARG A 1 106 ? 3.382 12.171 14.068 1.00 73.38 106 ARG A N 1
ATOM 831 C CA . ARG A 1 106 ? 3.446 13.572 14.501 1.00 73.38 106 ARG A CA 1
ATOM 832 C C . ARG A 1 106 ? 3.439 14.461 13.277 1.00 73.38 106 ARG A C 1
ATOM 834 O O . ARG A 1 106 ? 4.407 14.436 12.526 1.00 73.38 106 ARG A O 1
ATOM 841 N N . GLU A 1 107 ? 2.391 15.254 13.124 1.00 72.44 107 GLU A N 1
ATOM 842 C CA . GLU A 1 107 ? 2.287 16.261 12.076 1.00 72.44 107 GLU A CA 1
ATOM 843 C C . GLU A 1 107 ? 2.645 17.649 12.629 1.00 72.44 107 GLU A C 1
ATOM 845 O O . GLU A 1 107 ? 2.195 18.045 13.707 1.00 72.44 107 GLU A O 1
ATOM 850 N N . ARG A 1 108 ? 3.476 18.404 11.906 1.00 69.69 108 ARG A N 1
ATOM 851 C CA . ARG A 1 108 ? 3.770 19.808 12.194 1.00 69.69 108 ARG A CA 1
ATOM 852 C C . ARG A 1 108 ? 3.646 20.632 10.922 1.00 69.69 108 ARG A C 1
ATOM 854 O O . ARG A 1 108 ? 4.494 20.570 10.035 1.00 69.69 108 ARG A O 1
ATOM 861 N N . THR A 1 109 ? 2.627 21.480 10.873 1.00 65.81 109 THR A N 1
ATOM 862 C CA . THR A 1 109 ? 2.434 22.423 9.770 1.00 65.81 109 THR A CA 1
ATOM 863 C C . THR A 1 109 ? 3.448 23.568 9.872 1.00 65.81 109 THR A C 1
ATOM 865 O O . THR A 1 109 ? 3.483 24.315 10.858 1.00 65.81 109 THR A O 1
ATOM 868 N N . LEU A 1 110 ? 4.297 23.734 8.856 1.00 66.38 110 LEU A N 1
ATOM 869 C CA . LEU A 1 110 ? 5.226 24.858 8.768 1.00 66.38 110 LEU A CA 1
ATOM 870 C C . LEU A 1 110 ? 4.501 26.093 8.224 1.00 66.38 110 LEU A C 1
ATOM 872 O O . LEU A 1 110 ? 4.260 26.223 7.024 1.00 66.38 110 LEU A O 1
ATOM 876 N N . ARG A 1 111 ? 4.207 27.045 9.119 1.00 60.81 111 ARG A N 1
ATOM 877 C CA . ARG A 1 111 ? 3.421 28.265 8.835 1.00 60.81 111 ARG A CA 1
ATOM 878 C C . ARG A 1 111 ? 3.922 29.125 7.664 1.00 60.81 111 ARG A C 1
ATOM 880 O O . ARG A 1 111 ? 3.143 29.904 7.137 1.00 60.81 111 ARG A O 1
ATOM 887 N N . ARG A 1 112 ? 5.201 29.038 7.279 1.00 61.47 112 ARG A N 1
ATOM 888 C CA . ARG A 1 112 ? 5.796 29.876 6.217 1.00 61.47 112 ARG A CA 1
ATOM 889 C C . ARG A 1 112 ? 5.727 29.278 4.812 1.00 61.47 112 ARG A C 1
ATOM 891 O O . ARG A 1 112 ? 5.921 30.018 3.859 1.00 61.47 112 ARG A O 1
ATOM 898 N N . THR A 1 113 ? 5.495 27.975 4.680 1.00 61.41 113 THR A N 1
ATOM 899 C CA . THR A 1 113 ? 5.720 27.261 3.411 1.00 61.41 113 THR A CA 1
ATOM 900 C C . THR A 1 113 ? 4.530 26.417 2.966 1.00 61.41 113 THR A C 1
ATOM 902 O O . THR A 1 113 ? 4.641 25.747 1.949 1.00 61.41 113 THR A O 1
ATOM 905 N N . HIS A 1 114 ? 3.431 26.392 3.737 1.00 59.00 114 HIS A N 1
ATOM 906 C CA . HIS A 1 114 ? 2.324 25.430 3.584 1.00 59.00 114 HIS A CA 1
ATOM 907 C C . HIS A 1 114 ? 2.777 23.959 3.535 1.00 59.00 114 HIS A C 1
ATOM 909 O O . HIS A 1 114 ? 2.009 23.079 3.169 1.00 59.00 114 HIS A O 1
ATOM 915 N N . LYS A 1 115 ? 4.022 23.680 3.940 1.00 55.12 115 LYS A N 1
ATOM 916 C CA . LYS A 1 115 ? 4.576 22.333 3.993 1.00 55.12 115 LYS A CA 1
ATOM 917 C C . LYS A 1 115 ? 4.216 21.693 5.319 1.00 55.12 115 LYS A C 1
ATOM 919 O O . LYS A 1 115 ? 4.373 22.300 6.384 1.00 55.12 115 LYS A O 1
ATOM 924 N N . VAL A 1 116 ? 3.762 20.458 5.241 1.00 62.16 116 VAL A N 1
ATOM 925 C CA . VAL A 1 116 ? 3.532 19.604 6.393 1.00 62.16 116 VAL A CA 1
ATOM 926 C C . VAL A 1 116 ? 4.806 18.803 6.619 1.00 62.16 116 VAL A C 1
ATOM 928 O O . VAL A 1 116 ? 5.258 18.097 5.731 1.00 62.16 116 VAL A O 1
ATOM 931 N N . LEU A 1 117 ? 5.425 18.949 7.791 1.00 57.94 117 LEU A N 1
ATOM 932 C CA . LEU A 1 117 ? 6.458 18.017 8.230 1.00 57.94 117 LEU A CA 1
ATOM 933 C C . LEU A 1 117 ? 5.782 16.934 9.049 1.00 57.94 117 LEU A C 1
ATOM 935 O O . LEU A 1 117 ? 5.220 17.228 10.105 1.00 57.94 117 LEU A O 1
ATOM 939 N N . HIS A 1 118 ? 5.892 15.692 8.611 1.00 68.69 118 HIS A N 1
ATOM 940 C CA . HIS A 1 118 ? 5.493 14.553 9.418 1.00 68.69 118 HIS A CA 1
ATOM 941 C C . HIS A 1 118 ? 6.711 13.767 9.912 1.00 68.69 118 HIS A C 1
ATOM 943 O O . HIS A 1 118 ? 7.751 13.678 9.258 1.00 68.69 118 HIS A O 1
ATOM 949 N N . GLY A 1 119 ? 6.593 13.218 11.121 1.00 65.31 119 GLY A N 1
ATOM 950 C CA . GLY A 1 119 ? 7.481 12.155 11.583 1.00 65.31 119 GLY A CA 1
ATOM 951 C C . GLY A 1 119 ? 7.224 10.855 10.818 1.00 65.31 119 GLY A C 1
ATOM 952 O O . GLY A 1 119 ? 6.249 10.738 10.084 1.00 65.31 119 GLY A O 1
ATOM 953 N N . ARG A 1 120 ? 8.083 9.852 11.023 1.00 71.88 120 ARG A N 1
ATOM 954 C CA . ARG A 1 120 ? 7.888 8.511 10.454 1.00 71.88 120 ARG A CA 1
ATOM 955 C C . ARG A 1 120 ? 6.516 7.960 10.864 1.00 71.88 120 ARG A C 1
ATOM 957 O O . ARG A 1 120 ? 6.213 7.952 12.059 1.00 71.88 120 ARG A O 1
ATOM 964 N N . SER A 1 121 ? 5.717 7.516 9.895 1.00 76.44 121 SER A N 1
ATOM 965 C CA . SER A 1 121 ? 4.441 6.855 10.164 1.00 76.44 121 SER A CA 1
ATOM 966 C C . SER A 1 121 ? 4.694 5.532 10.881 1.00 76.44 121 SER A C 1
ATOM 968 O O . SER A 1 121 ? 5.595 4.768 10.532 1.00 76.44 121 SER A O 1
ATOM 970 N N . ARG A 1 122 ? 3.933 5.288 11.945 1.00 86.06 122 ARG A N 1
ATOM 971 C CA . ARG A 1 122 ? 3.893 4.000 12.631 1.00 86.06 122 ARG A CA 1
ATOM 972 C C . ARG A 1 122 ? 2.449 3.585 12.759 1.00 86.06 122 ARG A C 1
ATOM 974 O O . ARG A 1 122 ? 1.612 4.393 13.150 1.00 86.06 122 ARG A O 1
ATOM 981 N N . TRP A 1 123 ? 2.178 2.332 12.457 1.00 89.75 123 TRP A N 1
ATOM 982 C CA . TRP A 1 123 ? 0.840 1.782 12.516 1.00 89.75 123 TRP A CA 1
ATOM 983 C C . TRP A 1 123 ? 0.735 0.829 13.687 1.00 89.75 123 TRP A C 1
ATOM 985 O O . TRP A 1 123 ? 1.622 0.004 13.897 1.00 89.75 123 TRP A O 1
ATOM 995 N N . LEU A 1 124 ? -0.349 0.947 14.437 1.00 91.88 124 LEU A N 1
ATOM 996 C CA . LEU A 1 124 ? -0.693 0.047 15.519 1.00 91.88 124 LEU A CA 1
ATOM 997 C C . LEU A 1 124 ? -1.897 -0.783 15.090 1.00 91.88 124 LEU A C 1
ATOM 999 O O . LEU A 1 124 ? -2.950 -0.223 14.800 1.00 91.88 124 LEU A O 1
ATOM 1003 N N . LEU A 1 125 ? -1.749 -2.102 15.064 1.00 93.25 125 LEU A N 1
ATOM 1004 C CA . LEU A 1 125 ? -2.849 -3.035 14.862 1.00 93.25 125 LEU A CA 1
ATOM 1005 C C . LEU A 1 125 ? -3.161 -3.712 16.192 1.00 93.25 125 LEU A C 1
ATOM 1007 O O . LEU A 1 125 ? -2.331 -4.436 16.743 1.00 93.25 125 LEU A O 1
ATOM 1011 N N . SER A 1 126 ? -4.370 -3.497 16.697 1.00 90.94 126 SER A N 1
ATOM 1012 C CA . SER A 1 126 ? -4.841 -4.099 17.939 1.00 90.94 126 SER A CA 1
ATOM 1013 C C . SER A 1 126 ? -6.163 -4.828 17.734 1.00 90.94 126 SER A C 1
ATOM 1015 O O . SER A 1 126 ? -7.041 -4.367 17.013 1.00 90.94 126 SER A O 1
ATOM 1017 N N . GLY A 1 127 ? -6.303 -5.995 18.350 1.00 88.50 127 GLY A N 1
ATOM 1018 C CA . GLY A 1 127 ? -7.479 -6.850 18.191 1.00 88.50 127 GLY A CA 1
ATOM 1019 C C . GLY A 1 127 ? -7.188 -8.258 18.685 1.00 88.50 127 GLY A C 1
ATOM 1020 O O . GLY A 1 127 ? -6.044 -8.703 18.643 1.00 88.50 127 GLY A O 1
ATOM 1021 N N . PHE A 1 128 ? -8.203 -8.957 19.198 1.00 85.50 128 PHE A N 1
ATOM 1022 C CA . PHE A 1 128 ? -8.077 -10.367 19.608 1.00 85.50 128 PHE A CA 1
ATOM 1023 C C . PHE A 1 128 ? -6.915 -10.644 20.589 1.00 85.50 128 PHE A C 1
ATOM 1025 O O . PHE A 1 128 ? -6.251 -11.676 20.518 1.00 85.50 128 PHE A O 1
ATOM 1032 N N . GLY A 1 129 ? -6.632 -9.697 21.493 1.00 82.38 129 GLY A N 1
ATOM 1033 C CA . GLY A 1 129 ? -5.527 -9.785 22.459 1.00 82.38 129 GLY A CA 1
ATOM 1034 C C . GLY A 1 129 ? -4.132 -9.502 21.883 1.00 82.38 129 GLY A C 1
ATOM 1035 O O . GLY A 1 129 ? -3.146 -9.606 22.610 1.00 82.38 129 GLY A O 1
ATOM 1036 N N . ARG A 1 130 ? -4.034 -9.126 20.604 1.00 84.50 130 ARG A N 1
ATOM 1037 C CA . ARG A 1 130 ? -2.789 -8.738 19.931 1.00 84.50 130 ARG A CA 1
ATOM 1038 C C . ARG A 1 130 ? -2.634 -7.226 19.900 1.00 84.50 130 ARG A C 1
ATOM 1040 O O . ARG A 1 130 ? -3.624 -6.493 19.855 1.00 84.50 130 ARG A O 1
ATOM 1047 N N . ASN A 1 131 ? -1.382 -6.781 19.918 1.00 89.44 131 ASN A N 1
ATOM 1048 C CA . ASN A 1 131 ? -1.012 -5.381 19.770 1.00 89.44 131 ASN A CA 1
ATOM 1049 C C . ASN A 1 131 ? 0.332 -5.279 19.031 1.00 89.44 131 ASN A C 1
ATOM 1051 O O . ASN A 1 131 ? 1.396 -5.442 19.631 1.00 89.44 131 ASN A O 1
ATOM 1055 N N . GLU A 1 132 ? 0.277 -5.073 17.719 1.00 91.00 132 GLU A N 1
ATOM 1056 C CA . GLU A 1 132 ? 1.418 -5.164 16.806 1.00 91.00 132 GLU A CA 1
ATOM 1057 C C . GLU A 1 132 ? 1.727 -3.803 16.180 1.00 91.00 132 GLU A C 1
ATOM 1059 O O . GLU A 1 132 ? 0.822 -3.037 15.854 1.00 91.00 132 GLU A O 1
ATOM 1064 N N . HIS A 1 133 ? 3.017 -3.498 16.027 1.00 91.38 133 HIS A N 1
ATOM 1065 C CA . HIS A 1 133 ? 3.487 -2.234 15.464 1.00 91.38 133 HIS A CA 1
ATOM 1066 C C . HIS A 1 133 ? 4.132 -2.468 14.099 1.00 91.38 133 HIS A C 1
ATOM 1068 O O . HIS A 1 133 ? 4.980 -3.350 13.965 1.00 91.38 133 HIS A O 1
ATOM 1074 N N . PHE A 1 134 ? 3.798 -1.626 13.125 1.00 87.50 134 PHE A N 1
ATOM 1075 C CA . PHE A 1 134 ? 4.354 -1.667 11.774 1.00 87.50 134 PHE A CA 1
ATOM 1076 C C . PHE A 1 134 ? 4.976 -0.318 11.410 1.00 87.50 134 PHE A C 1
ATOM 1078 O O . PHE A 1 134 ? 4.420 0.741 11.707 1.00 87.50 134 PHE A O 1
ATOM 1085 N N . GLU A 1 135 ? 6.151 -0.350 10.780 1.00 85.06 135 GLU A N 1
ATOM 1086 C CA . GLU A 1 135 ? 6.855 0.862 10.333 1.00 85.06 135 GLU A CA 1
ATOM 1087 C C . GLU A 1 135 ? 6.397 1.349 8.952 1.00 85.06 135 GLU A C 1
ATOM 1089 O O . GLU A 1 135 ? 6.782 2.438 8.528 1.00 85.06 135 GLU A O 1
ATOM 1094 N N . ASP A 1 136 ? 5.604 0.546 8.246 1.00 82.62 136 ASP A N 1
ATOM 1095 C CA . ASP A 1 136 ? 5.098 0.830 6.914 1.00 82.62 136 ASP A CA 1
ATOM 1096 C C . ASP A 1 136 ? 3.658 0.326 6.733 1.00 82.62 136 ASP A C 1
ATOM 1098 O O . ASP A 1 136 ? 3.154 -0.524 7.470 1.00 82.62 136 ASP A O 1
ATOM 1102 N N . LEU A 1 137 ? 2.965 0.901 5.747 1.00 84.12 137 LEU A N 1
ATOM 1103 C CA . LEU A 1 137 ? 1.595 0.507 5.416 1.00 84.12 137 LEU A CA 1
ATOM 1104 C C . LEU A 1 137 ? 1.560 -0.886 4.768 1.00 84.12 137 LEU A C 1
ATOM 1106 O O . LEU A 1 137 ? 0.636 -1.651 5.014 1.00 84.12 137 LEU A O 1
ATOM 1110 N N . ALA A 1 138 ? 2.572 -1.239 3.971 1.00 86.06 138 ALA A N 1
ATOM 1111 C CA . ALA A 1 138 ? 2.636 -2.534 3.298 1.00 86.06 138 ALA A CA 1
ATOM 1112 C C . ALA A 1 138 ? 2.692 -3.697 4.303 1.00 86.06 138 ALA A C 1
ATOM 1114 O O . ALA A 1 138 ? 1.897 -4.631 4.196 1.00 86.06 138 ALA A O 1
ATOM 1115 N N . GLY A 1 139 ? 3.556 -3.611 5.322 1.00 86.56 139 GLY A N 1
ATOM 1116 C CA . GLY A 1 139 ? 3.639 -4.608 6.387 1.00 86.56 139 GLY A CA 1
ATOM 1117 C C . GLY A 1 139 ? 2.327 -4.756 7.155 1.00 86.56 139 GLY A C 1
ATOM 1118 O O . GLY A 1 139 ? 1.882 -5.884 7.383 1.00 86.56 139 GLY A O 1
ATOM 1119 N N . LEU A 1 140 ? 1.665 -3.640 7.481 1.00 90.38 140 LEU A N 1
ATOM 1120 C CA . LEU A 1 140 ? 0.334 -3.654 8.095 1.00 90.38 140 LEU A CA 1
ATOM 1121 C C . LEU A 1 140 ? -0.682 -4.402 7.216 1.00 90.38 140 LEU A C 1
ATOM 1123 O O . LEU A 1 140 ? -1.376 -5.292 7.706 1.00 90.38 140 LEU A O 1
ATOM 1127 N N . MET A 1 141 ? -0.769 -4.056 5.929 1.00 90.94 141 MET A N 1
ATOM 1128 C CA . MET A 1 141 ? -1.761 -4.621 5.009 1.00 90.94 141 MET A CA 1
ATOM 1129 C C . MET A 1 141 ? -1.556 -6.121 4.785 1.00 90.94 141 MET A C 1
ATOM 1131 O O . MET A 1 141 ? -2.528 -6.875 4.801 1.00 90.94 141 MET A O 1
ATOM 1135 N N . CYS A 1 142 ? -0.308 -6.575 4.640 1.00 87.94 142 CYS A N 1
ATOM 1136 C CA . CYS A 1 142 ? 0.010 -7.996 4.499 1.00 87.94 142 CYS A CA 1
ATOM 1137 C C . CYS A 1 142 ? -0.426 -8.808 5.726 1.00 87.94 142 CYS A C 1
ATOM 1139 O O . CYS A 1 142 ? -1.054 -9.857 5.578 1.00 87.94 142 CYS A O 1
ATOM 1141 N N . ASN A 1 143 ? -0.135 -8.315 6.934 1.00 89.50 143 ASN A N 1
ATOM 1142 C CA . ASN A 1 143 ? -0.508 -9.007 8.170 1.00 89.50 143 ASN A CA 1
ATOM 1143 C C . ASN A 1 143 ? -2.021 -8.981 8.395 1.00 89.50 143 ASN A C 1
ATOM 1145 O O . ASN A 1 143 ? -2.607 -10.017 8.695 1.00 89.50 143 ASN A O 1
ATOM 1149 N N . LEU A 1 144 ? -2.671 -7.834 8.178 1.00 88.25 144 LEU A N 1
ATOM 1150 C CA . LEU A 1 144 ? -4.127 -7.728 8.259 1.00 88.25 144 LEU A CA 1
ATOM 1151 C C . LEU A 1 144 ? -4.812 -8.698 7.291 1.00 88.25 144 LEU A C 1
ATOM 1153 O O . LEU A 1 144 ? -5.741 -9.398 7.682 1.00 88.25 144 LEU A O 1
ATOM 1157 N N . ASN A 1 145 ? -4.328 -8.785 6.050 1.00 88.69 145 ASN A N 1
ATOM 1158 C CA . ASN A 1 145 ? -4.861 -9.720 5.067 1.00 88.69 145 ASN A CA 1
ATOM 1159 C C . ASN A 1 145 ? -4.701 -11.182 5.516 1.00 88.69 145 ASN A C 1
ATOM 1161 O O . ASN A 1 145 ? -5.654 -11.952 5.415 1.00 88.69 145 ASN A O 1
ATOM 1165 N N . ALA A 1 146 ? -3.534 -11.551 6.056 1.00 85.50 146 ALA A N 1
ATOM 1166 C CA . ALA A 1 146 ? -3.298 -12.890 6.597 1.00 85.50 146 ALA A CA 1
ATOM 1167 C C . ALA A 1 146 ? -4.255 -13.215 7.757 1.00 85.50 146 ALA A C 1
ATOM 1169 O O . ALA A 1 146 ? -4.842 -14.297 7.789 1.00 85.50 146 ALA A O 1
ATOM 1170 N N . TYR A 1 147 ? -4.482 -12.257 8.663 1.00 83.75 147 TYR A N 1
ATOM 1171 C CA . TYR A 1 147 ? -5.429 -12.418 9.767 1.00 83.75 147 TYR A CA 1
ATOM 1172 C C . TYR A 1 147 ? -6.873 -12.589 9.292 1.00 83.75 147 TYR A C 1
ATOM 1174 O O . TYR A 1 147 ? -7.589 -13.423 9.839 1.00 83.75 147 TYR A O 1
ATOM 1182 N N . LEU A 1 148 ? -7.296 -11.852 8.261 1.00 80.69 148 LEU A N 1
ATOM 1183 C CA . LEU A 1 148 ? -8.646 -11.967 7.699 1.00 80.69 148 LEU A CA 1
ATOM 1184 C C . LEU A 1 148 ? -8.889 -13.293 6.970 1.00 80.69 148 LEU A C 1
ATOM 1186 O O . LEU A 1 148 ? -10.017 -13.774 6.947 1.00 80.69 148 LEU A O 1
ATOM 1190 N N . HIS A 1 149 ? -7.846 -13.897 6.404 1.00 77.06 149 HIS A N 1
ATOM 1191 C CA . HIS A 1 149 ? -7.944 -15.195 5.732 1.00 77.06 149 HIS A CA 1
ATOM 1192 C C . HIS A 1 149 ? -7.789 -16.385 6.693 1.00 77.06 149 HIS A C 1
ATOM 1194 O O . HIS A 1 149 ? -7.853 -17.533 6.259 1.00 77.06 149 HIS A O 1
ATOM 1200 N N . GLY A 1 150 ? -7.600 -16.136 7.996 1.00 66.12 150 GLY A N 1
ATOM 1201 C CA . GLY A 1 150 ? -7.391 -17.191 8.991 1.00 66.12 150 GLY A CA 1
ATOM 1202 C C . GLY A 1 150 ? -6.071 -17.947 8.813 1.00 66.12 150 GLY A C 1
ATOM 1203 O O . GLY A 1 150 ? -5.876 -18.998 9.430 1.00 66.12 150 GLY A O 1
ATOM 1204 N N . ASP A 1 151 ? -5.156 -17.423 7.991 1.00 49.81 151 ASP A N 1
ATOM 1205 C CA . ASP A 1 151 ? -3.860 -18.041 7.772 1.00 49.81 151 ASP A CA 1
ATOM 1206 C C . ASP A 1 151 ? -3.028 -17.893 9.048 1.00 49.81 151 ASP A C 1
ATOM 1208 O O . ASP A 1 151 ? -2.754 -16.795 9.546 1.00 49.81 151 ASP A O 1
ATOM 1212 N N . LYS A 1 152 ? -2.608 -19.034 9.602 1.00 44.00 152 LYS A N 1
ATOM 1213 C CA . LYS A 1 152 ? -1.532 -19.070 10.592 1.00 44.00 152 LYS A CA 1
ATOM 1214 C C . LYS A 1 152 ? -0.325 -18.400 9.946 1.00 44.00 152 LYS A C 1
ATOM 1216 O O . LYS A 1 152 ? 0.245 -19.011 9.053 1.00 44.00 152 LYS A O 1
ATOM 1221 N N . LEU A 1 153 ? 0.000 -17.183 10.402 1.00 44.28 153 LEU A N 1
ATOM 1222 C CA . LEU A 1 153 ? 1.187 -16.382 10.077 1.00 44.28 153 LEU A CA 1
ATOM 1223 C C . LEU A 1 153 ? 2.004 -16.949 8.909 1.00 44.28 153 LEU A C 1
ATOM 1225 O O . LEU A 1 153 ? 2.754 -17.910 9.101 1.00 44.28 153 LEU A O 1
ATOM 1229 N N . VAL A 1 154 ? 1.966 -16.292 7.747 1.00 46.62 154 VAL A N 1
ATOM 1230 C CA . VAL A 1 154 ? 3.115 -16.382 6.841 1.00 46.62 154 VAL A CA 1
ATOM 1231 C C . VAL A 1 154 ? 4.326 -15.969 7.688 1.00 46.62 154 VAL A C 1
ATOM 1233 O O . VAL A 1 154 ? 4.332 -14.853 8.216 1.00 46.62 154 VAL A O 1
ATOM 1236 N N . PRO A 1 155 ? 5.292 -16.871 7.944 1.00 46.22 155 PRO A N 1
ATOM 1237 C CA . PRO A 1 155 ? 6.430 -16.533 8.778 1.00 46.22 155 PRO A CA 1
ATOM 1238 C C . PRO A 1 155 ? 7.160 -15.352 8.130 1.00 46.22 155 PRO A C 1
ATOM 1240 O O . PRO A 1 155 ? 7.147 -15.245 6.899 1.00 46.22 155 PRO A O 1
ATOM 1243 N N . PRO A 1 156 ? 7.779 -14.462 8.930 1.00 51.44 156 PRO A N 1
ATOM 1244 C CA . PRO A 1 156 ? 8.545 -13.350 8.389 1.00 51.44 156 PRO A CA 1
ATOM 1245 C C . PRO A 1 156 ? 9.496 -13.893 7.330 1.00 51.44 156 PRO A C 1
ATOM 1247 O O . PRO A 1 156 ? 10.149 -14.919 7.551 1.00 51.44 156 PRO A O 1
ATOM 1250 N N . GLU A 1 157 ? 9.496 -13.236 6.172 1.00 47.44 157 GLU A N 1
ATOM 1251 C CA . GLU A 1 157 ? 10.287 -13.627 5.016 1.00 47.44 157 GLU A CA 1
ATOM 1252 C C . GLU A 1 157 ? 11.701 -14.005 5.493 1.00 47.44 157 GLU A C 1
ATOM 1254 O O . GLU A 1 157 ? 12.358 -13.219 6.187 1.00 47.44 157 GLU A O 1
ATOM 1259 N N . PRO A 1 158 ? 12.154 -15.245 5.252 1.00 51.62 158 PRO A N 1
ATOM 1260 C CA . PRO A 1 158 ? 13.376 -15.717 5.868 1.00 51.62 158 PRO A CA 1
ATOM 1261 C C . PRO A 1 158 ? 14.541 -14.846 5.389 1.00 51.62 158 PRO A C 1
ATOM 1263 O O . PRO A 1 158 ? 14.638 -14.517 4.209 1.00 51.62 158 PRO A O 1
ATOM 1266 N N . ALA A 1 159 ? 15.444 -14.486 6.308 1.00 55.78 159 ALA A N 1
ATOM 1267 C CA . ALA A 1 159 ? 16.496 -13.472 6.129 1.00 55.78 15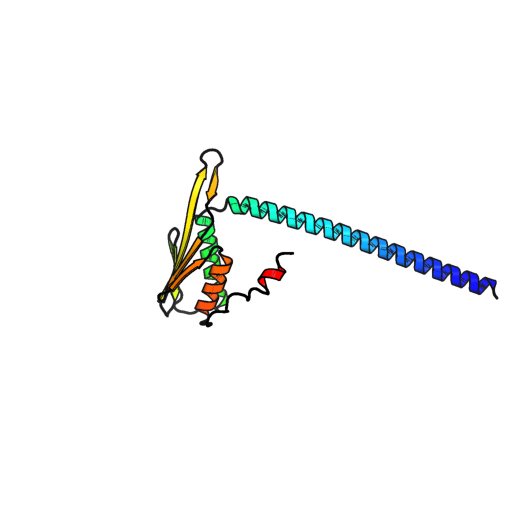9 ALA A CA 1
ATOM 1268 C C . ALA A 1 159 ? 17.389 -13.629 4.873 1.00 55.78 159 ALA A C 1
ATOM 1270 O O . ALA A 1 159 ? 18.144 -12.723 4.523 1.00 55.78 159 ALA A O 1
ATOM 1271 N N . HIS A 1 160 ? 17.321 -14.770 4.185 1.00 55.97 160 HIS A N 1
ATOM 1272 C CA . HIS A 1 160 ? 18.006 -15.014 2.921 1.00 55.97 160 HIS A CA 1
ATOM 1273 C C . HIS A 1 160 ? 17.326 -14.377 1.692 1.00 55.97 160 HIS A C 1
ATOM 1275 O O . HIS A 1 160 ? 18.000 -14.217 0.675 1.00 55.97 160 HIS A O 1
ATOM 1281 N N . LEU A 1 161 ? 16.045 -13.991 1.763 1.00 46.41 161 LEU A N 1
ATOM 1282 C CA . LEU A 1 161 ? 15.335 -13.299 0.675 1.00 46.41 161 LEU A CA 1
ATOM 1283 C C . LEU A 1 161 ? 15.467 -11.769 0.758 1.00 46.41 161 LEU A C 1
ATOM 1285 O O . LEU A 1 161 ? 15.737 -11.139 -0.264 1.00 46.41 161 LEU A O 1
ATOM 1289 N N . ALA A 1 162 ? 15.478 -11.191 1.966 1.00 50.94 162 ALA A N 1
ATOM 1290 C CA . ALA A 1 162 ? 15.739 -9.760 2.193 1.00 50.94 162 ALA A CA 1
ATOM 1291 C C . ALA A 1 162 ? 17.105 -9.278 1.644 1.00 50.94 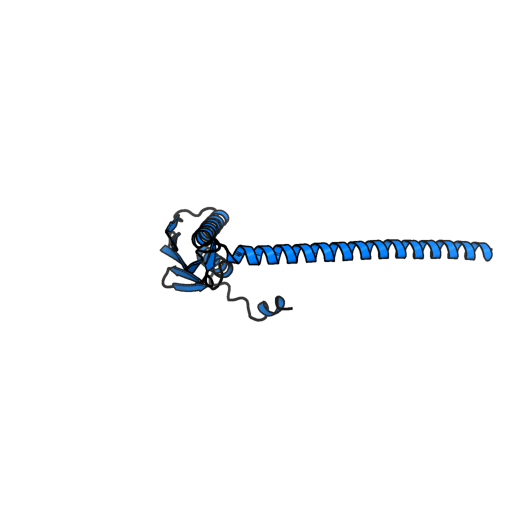162 ALA A C 1
ATOM 1293 O O . ALA A 1 162 ? 17.304 -8.097 1.359 1.00 50.94 162 ALA A O 1
ATOM 1294 N N . ARG A 1 163 ? 18.061 -10.196 1.443 1.00 50.78 163 ARG A N 1
ATOM 1295 C CA . ARG A 1 163 ? 19.393 -9.889 0.900 1.00 50.78 163 ARG A CA 1
ATOM 1296 C C . ARG A 1 163 ? 19.410 -9.718 -0.630 1.00 50.78 163 ARG A C 1
ATOM 1298 O O . ARG A 1 163 ? 20.402 -9.237 -1.162 1.00 50.78 163 ARG A O 1
ATOM 1305 N N . ARG A 1 164 ? 18.348 -10.083 -1.361 1.00 49.62 164 ARG A N 1
ATOM 1306 C CA . ARG A 1 164 ? 18.334 -9.980 -2.838 1.00 49.62 164 ARG A CA 1
ATOM 1307 C C . ARG A 1 164 ? 17.975 -8.598 -3.385 1.00 49.62 164 ARG A C 1
ATOM 1309 O O . ARG A 1 164 ? 18.232 -8.358 -4.556 1.00 49.62 164 ARG A O 1
ATOM 1316 N N . LEU A 1 165 ? 17.426 -7.708 -2.559 1.00 45.06 165 LEU A N 1
ATOM 1317 C CA . LEU A 1 165 ? 17.047 -6.341 -2.954 1.00 45.06 165 LEU A CA 1
ATOM 1318 C C . LEU A 1 165 ? 18.032 -5.269 -2.458 1.00 45.06 165 LEU A C 1
ATOM 1320 O O . LEU A 1 165 ? 17.759 -4.081 -2.570 1.00 45.06 165 LEU A O 1
ATOM 1324 N N . SER A 1 166 ? 19.172 -5.677 -1.894 1.00 43.25 166 SER A N 1
ATOM 1325 C CA . SER A 1 166 ? 20.229 -4.773 -1.410 1.00 43.25 166 SER A CA 1
ATOM 1326 C C . SER A 1 166 ? 21.478 -4.758 -2.303 1.00 43.25 166 SER A C 1
ATOM 1328 O O . SER A 1 166 ? 22.569 -4.461 -1.818 1.00 43.25 166 SER A O 1
ATOM 1330 N N . HIS A 1 167 ? 21.328 -5.051 -3.599 1.00 38.16 167 HIS A N 1
ATOM 1331 C CA . HIS A 1 167 ? 22.398 -4.909 -4.587 1.00 38.16 167 HIS A CA 1
ATOM 1332 C C . HIS A 1 167 ? 21.965 -4.111 -5.810 1.00 38.16 167 HIS A C 1
ATOM 1334 O O . HIS A 1 167 ? 20.857 -4.388 -6.318 1.00 38.16 167 HIS A O 1
#

Secondary structure (DSSP, 8-state):
-HHHHHHHHHHHHHHHHHHHHHHHHHHHHHHHHHHHHHHHHHHHHHHHHHHHTT--HHHHHHHHHHHHHHHHHHTT--TT-EEEEETTEEEEEETTEEEEEEEE--EEEETTTTEEEEPPPEEEEEETTEEEEESSHHHHHHHHHHHHTT--------TTTGGGG--

Organism: NCBI:txid44742

Radius of gyration: 28.29 Å; chains: 1; bounding box: 60×50×85 Å